Protein AF-A0ABC8T4L0-F1 (afdb_monomer_lite)

Organism: NCBI:txid185542

pLDDT: mean 74.53, std 11.39, range [51.91, 91.88]

Sequence (96 aa):
MENCNEKKSRIKWSMKLSKLLQWILMRMDTEPLRDTNRLEYLIPKKTSLRHRLPMGDQGFIDFVAHLLEINPKKRPSASEALKHPWLSYPYEPISS

InterPro domains:
  IPR011009 Protein kinase-like domain superfamily [SSF56112] (32-89)
  IPR050494 Serine/threonine and dual-specificity kinase [PTHR24058] (35-87)

Secondary structure (DSSP, 8-state):
---HHHHHHHHHHHHHHHHHHHHHHHH------------------S--HHHH-TT--HHHHHHHHHHT-SSTTTSPPHHHHTT-GGGGS-PPP---

Structure (mmCIF, N/CA/C/O backbone):
data_AF-A0ABC8T4L0-F1
#
_entry.id   AF-A0ABC8T4L0-F1
#
loop_
_atom_site.group_PDB
_atom_site.id
_atom_site.type_symbol
_atom_site.label_atom_id
_atom_site.label_alt_id
_atom_site.label_comp_id
_atom_site.label_asym_id
_atom_site.label_entity_id
_atom_site.label_seq_id
_atom_site.pdbx_PDB_ins_code
_atom_site.Cartn_x
_atom_site.Cartn_y
_atom_site.Cartn_z
_atom_site.occupancy
_atom_site.B_iso_or_equiv
_atom_site.auth_seq_id
_atom_site.auth_comp_id
_atom_site.auth_asym_id
_atom_site.auth_atom_id
_atom_site.pdbx_PDB_model_num
ATOM 1 N N . MET A 1 1 ? 52.670 -24.446 42.681 1.00 51.91 1 MET A N 1
ATOM 2 C CA . MET A 1 1 ? 53.482 -24.041 41.512 1.00 51.91 1 MET A CA 1
ATOM 3 C C . MET A 1 1 ? 52.678 -24.377 40.261 1.00 51.91 1 MET A C 1
ATOM 5 O O . MET A 1 1 ? 52.588 -25.546 39.919 1.00 51.91 1 MET A O 1
ATOM 9 N N . GLU A 1 2 ? 51.990 -23.408 39.650 1.00 54.16 2 GLU A N 1
ATOM 10 C CA . GLU A 1 2 ? 51.150 -23.678 38.468 1.00 54.16 2 GLU A CA 1
ATOM 11 C C . GLU A 1 2 ? 51.994 -24.093 37.251 1.00 54.16 2 GLU A C 1
ATOM 13 O O . GLU A 1 2 ? 52.992 -23.446 36.918 1.00 54.16 2 GLU A O 1
ATOM 18 N N . ASN A 1 3 ? 51.568 -25.170 36.587 1.00 60.16 3 ASN A N 1
ATOM 19 C CA . ASN A 1 3 ? 52.276 -25.858 35.512 1.00 60.16 3 ASN A CA 1
ATOM 20 C C . ASN A 1 3 ? 52.399 -24.981 34.244 1.00 60.16 3 ASN A C 1
ATOM 22 O O . ASN A 1 3 ? 51.416 -24.453 33.722 1.00 60.16 3 ASN A O 1
ATOM 26 N N . CYS A 1 4 ? 53.617 -24.844 33.708 1.00 56.00 4 CYS A N 1
ATOM 27 C CA . CYS A 1 4 ? 53.930 -24.057 32.505 1.00 56.00 4 CYS A CA 1
ATOM 28 C C . CYS A 1 4 ? 53.107 -24.486 31.268 1.00 56.00 4 CYS A C 1
ATOM 30 O O . CYS A 1 4 ? 52.750 -23.653 30.429 1.00 56.00 4 CYS A O 1
ATOM 32 N N . ASN A 1 5 ? 52.729 -25.766 31.181 1.00 57.81 5 ASN A N 1
ATOM 33 C CA . ASN A 1 5 ? 51.892 -26.291 30.096 1.00 57.81 5 ASN A CA 1
ATOM 34 C C . ASN A 1 5 ? 50.448 -25.773 30.148 1.00 57.81 5 ASN A C 1
ATOM 36 O O . ASN A 1 5 ? 49.808 -25.573 29.111 1.00 57.81 5 ASN A O 1
ATOM 40 N N . GLU A 1 6 ? 49.951 -25.483 31.346 1.00 62.72 6 GLU A N 1
ATOM 41 C CA . GLU A 1 6 ? 48.610 -24.951 31.562 1.00 62.72 6 GLU A CA 1
ATOM 42 C C . GLU A 1 6 ? 48.548 -23.462 31.211 1.00 62.72 6 GLU A C 1
ATOM 44 O O . GLU A 1 6 ? 47.615 -23.014 30.543 1.00 62.72 6 GLU A O 1
ATOM 49 N N . LYS A 1 7 ? 49.617 -22.714 31.515 1.00 63.81 7 LYS A N 1
ATOM 50 C CA . LYS A 1 7 ? 49.779 -21.316 31.081 1.00 63.81 7 LYS A CA 1
ATOM 51 C C . LYS A 1 7 ? 49.837 -21.203 29.556 1.00 63.81 7 LYS A C 1
ATOM 53 O O . LYS A 1 7 ? 49.123 -20.384 28.979 1.00 63.81 7 LYS A O 1
ATOM 58 N N . LYS A 1 8 ? 50.604 -22.072 28.882 1.00 60.09 8 LYS A N 1
ATOM 59 C CA . LYS A 1 8 ? 50.645 -22.133 27.407 1.00 60.09 8 LYS A CA 1
ATOM 60 C C . LYS A 1 8 ? 49.282 -22.478 26.807 1.00 60.09 8 LYS A C 1
ATOM 62 O O . LYS A 1 8 ? 48.889 -21.879 25.807 1.00 60.09 8 LYS A O 1
ATOM 67 N N . SER A 1 9 ? 48.544 -23.392 27.434 1.00 60.72 9 SER A N 1
ATOM 68 C CA . SER A 1 9 ? 47.188 -23.737 27.005 1.00 60.72 9 SER A CA 1
ATOM 69 C C . SER A 1 9 ? 46.244 -22.551 27.166 1.00 60.72 9 SER A C 1
ATOM 71 O O . SER A 1 9 ? 45.596 -22.183 26.194 1.00 60.72 9 SER A O 1
ATOM 73 N N . ARG A 1 10 ? 46.215 -21.877 28.322 1.00 62.25 10 ARG A N 1
ATOM 74 C CA . ARG A 1 10 ? 45.372 -20.686 28.545 1.00 62.25 10 ARG A CA 1
ATOM 75 C C . ARG A 1 10 ? 45.674 -19.561 27.556 1.00 62.25 10 ARG A C 1
ATOM 77 O O . ARG A 1 10 ? 44.742 -18.950 27.048 1.00 62.25 10 ARG A O 1
ATOM 84 N N . ILE A 1 11 ? 46.944 -19.341 27.211 1.00 65.19 11 ILE A N 1
ATOM 85 C CA . ILE A 1 11 ? 47.342 -18.358 26.190 1.00 65.19 11 ILE A CA 1
ATOM 86 C C . ILE A 1 11 ? 46.831 -18.773 24.800 1.00 65.19 11 ILE A C 1
ATOM 88 O O . ILE A 1 11 ? 46.291 -17.951 24.061 1.00 65.19 11 ILE A O 1
ATOM 92 N N . LYS A 1 12 ? 46.928 -20.062 24.454 1.00 67.94 12 LYS A N 1
ATOM 93 C CA . LYS A 1 12 ? 46.401 -20.608 23.193 1.00 67.94 12 LYS A CA 1
ATOM 94 C C . LYS A 1 12 ? 44.874 -20.503 23.116 1.00 67.94 12 LYS A C 1
ATOM 96 O O . LYS A 1 12 ? 44.347 -20.113 22.077 1.00 67.94 12 LYS A O 1
ATOM 101 N N . TRP A 1 13 ? 44.175 -20.811 24.209 1.00 65.00 13 TRP A N 1
ATOM 102 C CA . TRP A 1 13 ? 42.721 -20.680 24.337 1.00 65.00 13 TRP A CA 1
ATOM 103 C C . TRP A 1 13 ? 42.282 -19.216 24.286 1.00 65.00 13 TRP A C 1
ATOM 105 O O . TRP A 1 13 ? 41.323 -18.913 23.588 1.00 65.00 13 TRP A O 1
ATOM 115 N N . SER A 1 14 ? 43.029 -18.307 24.916 1.00 68.25 14 SER A N 1
ATOM 116 C CA . SER A 1 14 ? 42.806 -16.858 24.852 1.00 68.25 14 SER A CA 1
ATOM 117 C C . SER A 1 14 ? 42.921 -16.326 23.417 1.00 68.25 14 SER A C 1
ATOM 119 O O . SER A 1 14 ? 42.007 -15.667 22.925 1.00 68.25 14 SER A O 1
ATOM 121 N N . MET A 1 15 ? 43.971 -16.714 22.680 1.00 68.75 15 MET A N 1
ATOM 122 C CA . MET A 1 15 ? 44.110 -16.347 21.263 1.00 68.75 15 MET A CA 1
ATOM 123 C C . MET A 1 15 ? 43.003 -16.945 20.381 1.00 68.75 15 MET A C 1
ATOM 125 O O . MET A 1 15 ? 42.566 -16.309 19.422 1.00 68.75 15 MET A O 1
ATOM 129 N N . LYS A 1 16 ? 42.534 -18.161 20.687 1.00 76.00 16 LYS A N 1
ATOM 130 C CA . LYS A 1 16 ? 41.455 -18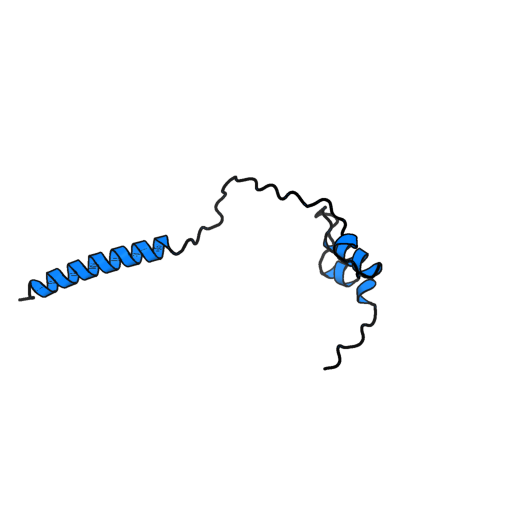.823 19.935 1.00 76.00 16 LYS A CA 1
ATOM 131 C C . LYS A 1 16 ? 40.087 -18.189 20.219 1.00 76.00 16 LYS A C 1
ATOM 133 O O . LYS A 1 16 ? 39.322 -17.986 19.282 1.00 76.00 16 LYS A O 1
ATOM 138 N N . LEU A 1 17 ? 39.821 -17.817 21.473 1.00 76.19 17 LEU A N 1
ATOM 139 C CA . LEU A 1 17 ? 38.631 -17.073 21.900 1.00 76.19 17 LEU A CA 1
ATOM 140 C C . LEU A 1 17 ? 38.601 -15.667 21.295 1.00 76.19 17 LEU A C 1
ATOM 142 O O . LEU A 1 17 ? 37.559 -15.255 20.803 1.00 76.19 17 LEU A O 1
ATOM 146 N N . SER A 1 18 ? 39.738 -14.967 21.243 1.00 73.81 18 SER A N 1
ATOM 147 C CA . SER A 1 18 ? 39.847 -13.645 20.612 1.00 73.81 18 SER A CA 1
ATOM 148 C C . SER A 1 18 ? 39.549 -13.692 19.108 1.00 73.81 18 SER A C 1
ATOM 150 O O . SER A 1 18 ? 38.768 -12.881 18.618 1.00 73.81 18 SER A O 1
ATOM 152 N N . LYS A 1 19 ? 40.073 -14.691 18.383 1.00 70.88 19 LYS A N 1
ATOM 153 C CA . LYS A 1 19 ? 39.760 -14.891 16.956 1.00 70.88 19 LYS A CA 1
ATOM 154 C C . LYS A 1 19 ? 38.304 -15.293 16.718 1.00 70.88 19 LYS A C 1
ATOM 156 O O . LYS A 1 19 ? 37.726 -14.887 15.717 1.00 70.88 19 LYS A O 1
ATOM 161 N N . LEU A 1 20 ? 37.708 -16.067 17.626 1.00 75.81 20 LEU A N 1
ATOM 162 C CA . LEU A 1 20 ? 36.293 -16.437 17.555 1.00 75.81 20 LEU A CA 1
ATOM 163 C C . LEU A 1 20 ? 35.384 -15.232 17.829 1.00 75.81 20 LEU A C 1
ATOM 165 O O . LEU A 1 20 ? 34.419 -15.036 17.106 1.00 75.81 20 LEU A O 1
ATOM 169 N N . LEU A 1 21 ? 35.725 -14.393 18.810 1.00 76.56 21 LEU A N 1
ATOM 170 C CA . LEU A 1 21 ? 35.045 -13.122 19.080 1.00 76.56 21 LEU A CA 1
ATOM 171 C C . LEU A 1 21 ? 35.165 -12.161 17.895 1.00 76.56 21 LEU A C 1
ATOM 173 O O . LEU A 1 21 ? 34.165 -11.588 17.478 1.00 76.56 21 LEU A O 1
ATOM 177 N N . GLN A 1 22 ? 36.355 -12.046 17.301 1.00 74.44 22 GLN A N 1
ATOM 178 C CA . GLN A 1 22 ? 36.569 -11.250 16.093 1.00 74.44 22 GLN A CA 1
ATOM 179 C C . GLN A 1 22 ? 35.765 -11.789 14.900 1.00 74.44 22 GLN A C 1
ATOM 181 O O . GLN A 1 22 ? 35.220 -11.010 14.129 1.00 74.44 22 GLN A O 1
ATOM 186 N N . TRP A 1 23 ? 35.623 -13.109 14.771 1.00 74.25 23 TRP A N 1
ATOM 187 C CA . TRP A 1 23 ? 34.808 -13.729 13.726 1.00 74.25 23 TRP A CA 1
ATOM 188 C C . TRP A 1 23 ? 33.302 -13.582 13.971 1.00 74.25 23 TRP A C 1
ATOM 190 O O . TRP A 1 23 ? 32.562 -13.348 13.025 1.00 74.25 23 TRP A O 1
ATOM 200 N N . ILE A 1 24 ? 32.837 -13.677 15.220 1.00 72.19 24 ILE A N 1
ATOM 201 C CA . ILE A 1 24 ? 31.432 -13.422 15.577 1.00 72.19 24 ILE A CA 1
ATOM 202 C C . ILE A 1 24 ? 31.084 -11.954 15.294 1.00 72.19 24 ILE A C 1
ATOM 204 O O . ILE A 1 24 ? 30.046 -11.692 14.695 1.00 72.19 24 ILE A O 1
ATOM 208 N N . LEU A 1 25 ? 31.984 -11.018 15.621 1.00 70.38 25 LEU A N 1
ATOM 209 C CA . LEU A 1 25 ? 31.840 -9.596 15.288 1.00 70.38 25 LEU A CA 1
ATOM 210 C C . LEU A 1 25 ? 31.896 -9.324 13.775 1.00 70.38 25 LEU A C 1
ATOM 212 O O . LEU A 1 25 ? 31.159 -8.475 13.300 1.00 70.38 25 LEU A O 1
ATOM 216 N N . MET A 1 26 ? 32.717 -10.048 13.003 1.00 69.06 26 MET A N 1
ATOM 217 C CA . MET A 1 26 ? 32.757 -9.919 11.534 1.00 69.06 26 MET A CA 1
ATOM 218 C C . MET A 1 26 ? 31.606 -10.642 10.814 1.00 69.06 26 MET A C 1
ATOM 220 O O . MET A 1 26 ? 31.350 -10.349 9.651 1.00 69.06 26 MET A O 1
ATOM 224 N N . ARG A 1 27 ? 30.942 -11.618 11.452 1.00 63.66 27 ARG A N 1
ATOM 225 C CA . ARG A 1 27 ? 29.851 -12.409 10.848 1.00 63.66 27 ARG A CA 1
ATOM 226 C C . ARG A 1 27 ? 28.459 -11.878 11.206 1.00 63.66 27 ARG A C 1
ATOM 228 O O . ARG A 1 27 ? 27.501 -12.205 10.508 1.00 63.66 27 ARG A O 1
ATOM 235 N N . MET A 1 28 ? 28.337 -11.067 12.257 1.00 52.22 28 MET A N 1
ATOM 236 C CA . MET A 1 28 ? 27.140 -10.270 12.525 1.00 52.22 28 MET A CA 1
ATOM 237 C C . MET A 1 28 ? 27.286 -8.907 11.857 1.00 52.22 28 MET A C 1
ATOM 239 O O . MET A 1 28 ? 27.666 -7.923 12.482 1.00 52.22 28 MET A O 1
ATOM 243 N N . ASP A 1 29 ? 26.942 -8.871 10.576 1.00 53.81 29 ASP A N 1
ATOM 244 C CA . ASP A 1 29 ? 26.654 -7.642 9.843 1.00 53.81 29 ASP A CA 1
ATOM 245 C C . ASP A 1 29 ? 25.302 -7.085 10.338 1.00 53.81 29 ASP A C 1
ATOM 247 O O . ASP A 1 29 ? 24.276 -7.139 9.666 1.00 53.81 29 ASP A O 1
ATOM 251 N N . THR A 1 30 ? 25.256 -6.647 11.600 1.00 58.56 30 THR A N 1
ATOM 252 C CA . THR A 1 30 ? 24.223 -5.723 12.078 1.00 58.56 30 THR A CA 1
ATOM 253 C C . THR A 1 30 ? 24.705 -4.316 11.773 1.00 58.56 30 THR A C 1
ATOM 255 O O . THR A 1 30 ? 25.084 -3.572 12.676 1.00 58.56 30 THR A O 1
ATOM 258 N N . GLU A 1 31 ? 24.716 -3.963 10.493 1.00 55.19 31 GLU A N 1
ATOM 259 C CA . GLU A 1 31 ? 24.783 -2.566 10.087 1.00 55.19 31 GLU A CA 1
ATOM 260 C C . GLU A 1 31 ? 23.478 -1.908 10.565 1.00 55.19 31 GLU A C 1
ATOM 262 O O . GLU A 1 31 ? 22.395 -2.284 10.098 1.00 55.19 31 GLU A O 1
ATOM 267 N N . PRO A 1 32 ? 23.493 -0.928 11.492 1.00 58.78 32 PRO A N 1
ATOM 268 C CA . PRO A 1 32 ? 22.420 0.052 11.466 1.00 58.78 32 PRO A CA 1
ATOM 269 C C . PRO A 1 32 ? 22.463 0.667 10.068 1.00 58.78 32 PRO A C 1
ATOM 271 O O . PRO A 1 32 ? 23.555 0.923 9.572 1.00 58.78 32 PRO A O 1
ATOM 274 N N . LEU A 1 33 ? 21.303 0.880 9.449 1.00 57.06 33 LEU A N 1
ATOM 275 C CA . LEU A 1 33 ? 21.102 1.464 8.118 1.00 57.06 33 LEU A CA 1
ATOM 276 C C . LEU A 1 33 ? 21.698 2.892 8.017 1.00 57.06 33 LEU A C 1
ATOM 278 O O . LEU A 1 33 ? 20.979 3.866 7.839 1.00 57.06 33 LEU A O 1
ATOM 282 N N . ARG A 1 34 ? 23.005 3.052 8.226 1.00 55.28 34 ARG A N 1
ATOM 283 C CA . ARG A 1 34 ? 23.741 4.308 8.213 1.00 55.28 34 ARG A CA 1
ATOM 284 C C . ARG A 1 34 ? 24.071 4.594 6.767 1.00 55.28 34 ARG A C 1
ATOM 286 O O . ARG A 1 34 ? 25.104 4.176 6.260 1.00 55.28 34 ARG A O 1
ATOM 293 N N . ASP A 1 35 ? 23.123 5.263 6.125 1.00 58.06 35 A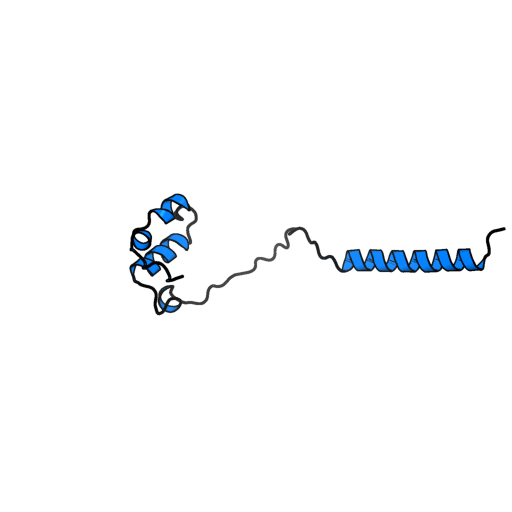SP A N 1
ATOM 294 C CA . ASP A 1 35 ? 23.342 6.264 5.086 1.00 58.06 35 ASP A CA 1
ATOM 295 C C . ASP A 1 35 ? 24.512 5.963 4.142 1.00 58.06 35 ASP A C 1
ATOM 297 O O . ASP A 1 35 ? 25.422 6.774 3.948 1.00 58.06 35 ASP A O 1
ATOM 301 N N . THR A 1 36 ? 24.470 4.814 3.466 1.00 54.38 36 THR A N 1
ATOM 302 C CA . THR A 1 36 ? 25.066 4.801 2.137 1.00 54.38 36 THR A CA 1
ATOM 303 C C . THR A 1 36 ? 24.180 5.723 1.309 1.00 54.38 36 THR A C 1
ATOM 305 O O . THR A 1 36 ? 23.036 5.400 1.009 1.00 54.38 36 THR A O 1
ATOM 308 N N . ASN A 1 37 ? 24.694 6.906 0.961 1.00 61.34 37 ASN A N 1
ATOM 309 C CA . ASN A 1 37 ? 24.106 7.845 -0.003 1.00 61.34 37 ASN A CA 1
ATOM 310 C C . ASN A 1 37 ? 24.100 7.242 -1.430 1.00 61.34 37 ASN A C 1
ATOM 312 O O . ASN A 1 37 ? 24.481 7.872 -2.415 1.00 61.34 37 ASN A O 1
ATOM 316 N N . ARG A 1 38 ? 23.756 5.956 -1.534 1.00 61.97 38 ARG A N 1
ATOM 317 C CA . ARG A 1 38 ? 23.482 5.220 -2.752 1.00 61.97 38 ARG A CA 1
ATOM 318 C C . ARG A 1 38 ? 22.012 5.435 -3.055 1.00 61.97 38 ARG A C 1
ATOM 320 O O . ARG A 1 38 ? 21.134 4.827 -2.452 1.00 61.97 38 ARG A O 1
ATOM 327 N N . LEU A 1 39 ? 21.755 6.317 -4.009 1.00 70.25 39 LEU A N 1
ATOM 328 C CA . LEU A 1 39 ? 20.442 6.437 -4.619 1.00 70.25 39 LEU A CA 1
ATOM 329 C C . LEU A 1 39 ? 20.210 5.201 -5.496 1.00 70.25 39 LEU A C 1
ATOM 331 O O . LEU A 1 39 ? 20.661 5.141 -6.640 1.00 70.25 39 LEU A O 1
ATOM 335 N N . GLU A 1 40 ? 19.541 4.188 -4.947 1.00 70.62 40 GLU A N 1
ATOM 336 C CA . GLU A 1 40 ? 19.032 3.071 -5.739 1.00 70.62 40 GLU A CA 1
ATOM 337 C C . GLU A 1 40 ? 17.794 3.526 -6.519 1.00 70.62 40 GLU A C 1
ATOM 339 O O . GLU A 1 40 ? 16.728 3.792 -5.960 1.00 70.62 40 GLU A O 1
ATOM 344 N N . TYR A 1 41 ? 17.933 3.629 -7.842 1.00 72.44 41 TYR A N 1
ATOM 345 C CA . TYR A 1 41 ? 16.810 3.927 -8.722 1.00 72.44 41 TYR A CA 1
ATOM 346 C C . TYR A 1 41 ? 15.961 2.671 -8.917 1.00 72.44 41 TYR A C 1
ATOM 348 O O . TYR A 1 41 ? 16.286 1.792 -9.717 1.00 72.44 41 TYR A O 1
ATOM 356 N N . LEU A 1 42 ? 14.826 2.608 -8.225 1.00 73.00 42 LEU A N 1
ATOM 357 C CA . LEU A 1 42 ? 13.773 1.650 -8.542 1.00 73.00 42 LEU A CA 1
ATOM 358 C C . LEU A 1 42 ? 13.046 2.132 -9.800 1.00 73.00 42 LEU A C 1
ATOM 360 O O . LEU A 1 42 ? 12.158 2.978 -9.731 1.00 73.00 42 LEU A O 1
ATOM 364 N N . ILE A 1 43 ? 13.438 1.612 -10.966 1.00 76.19 43 ILE A N 1
ATOM 365 C CA . ILE A 1 43 ? 12.733 1.873 -12.225 1.00 76.19 43 ILE A CA 1
ATOM 366 C C . ILE A 1 43 ? 11.598 0.849 -12.352 1.00 76.19 43 ILE A C 1
ATOM 368 O O . ILE A 1 43 ? 11.860 -0.333 -12.608 1.00 76.19 43 ILE A O 1
ATOM 372 N N . PRO A 1 44 ? 10.325 1.252 -12.192 1.00 70.56 44 PRO A N 1
ATOM 373 C CA . PRO A 1 44 ? 9.218 0.332 -12.376 1.00 70.56 44 PRO A CA 1
ATOM 374 C C . PRO A 1 44 ? 9.145 -0.115 -13.841 1.00 70.56 44 PRO A C 1
ATOM 376 O O . PRO A 1 44 ? 9.227 0.689 -14.772 1.00 70.56 44 PRO A O 1
ATOM 379 N N . LYS A 1 45 ? 8.949 -1.419 -14.065 1.00 76.19 45 LYS A N 1
ATOM 380 C CA . LYS A 1 45 ? 8.667 -1.948 -15.408 1.00 76.19 45 LYS A CA 1
ATOM 381 C C . LYS A 1 45 ? 7.382 -1.309 -15.942 1.00 76.19 45 LYS A C 1
ATOM 383 O O . LYS A 1 45 ? 6.379 -1.288 -15.226 1.00 76.19 45 LYS A O 1
ATOM 388 N N . LYS A 1 46 ? 7.390 -0.860 -17.205 1.00 76.81 46 LYS A N 1
ATOM 389 C CA . LYS A 1 46 ? 6.216 -0.293 -17.897 1.00 76.81 46 LYS A CA 1
ATOM 390 C C . LYS A 1 46 ? 5.104 -1.344 -18.001 1.00 76.81 46 LYS A C 1
ATOM 392 O O . LYS A 1 46 ? 5.069 -2.132 -18.937 1.00 76.81 46 LYS A O 1
ATOM 397 N N . THR A 1 47 ? 4.237 -1.393 -16.997 1.00 81.31 47 THR A N 1
ATOM 398 C CA . THR A 1 47 ? 3.163 -2.382 -16.841 1.00 81.31 47 THR A CA 1
ATOM 399 C C . THR A 1 47 ? 1.971 -1.706 -16.173 1.00 81.31 47 THR A C 1
ATOM 401 O O . THR A 1 47 ? 2.162 -0.802 -15.362 1.00 81.31 47 THR A O 1
ATOM 404 N N . SER A 1 48 ? 0.750 -2.123 -16.505 1.00 81.44 48 SER A N 1
ATOM 405 C CA . SER A 1 48 ? -0.467 -1.634 -15.850 1.00 81.44 48 SER A CA 1
ATOM 406 C C . SER A 1 48 ? -0.909 -2.588 -14.741 1.00 81.44 48 SER A C 1
ATOM 408 O O . SER A 1 48 ? -0.620 -3.786 -14.785 1.00 81.44 48 SER A O 1
ATOM 410 N N . LEU A 1 49 ? -1.646 -2.070 -13.755 1.00 82.44 49 LEU A N 1
ATOM 411 C CA . LEU A 1 49 ? -2.202 -2.881 -12.668 1.00 82.44 49 LEU A CA 1
ATOM 412 C C . LEU A 1 49 ? -3.107 -4.006 -13.207 1.00 82.44 49 LEU A C 1
ATOM 414 O O . LEU A 1 49 ? -2.985 -5.147 -12.777 1.00 82.44 49 LEU A O 1
ATOM 418 N N . ARG A 1 50 ? -3.912 -3.711 -14.238 1.00 81.44 50 ARG A N 1
ATOM 419 C CA . ARG A 1 50 ? -4.754 -4.685 -14.962 1.00 81.44 50 ARG A CA 1
ATOM 420 C C . ARG A 1 50 ? -3.947 -5.843 -15.553 1.00 81.44 50 ARG A C 1
ATOM 422 O O . ARG A 1 50 ? -4.358 -6.988 -15.472 1.00 81.44 50 ARG A O 1
ATOM 429 N N . HIS A 1 51 ? -2.779 -5.551 -16.125 1.00 83.00 51 HIS A N 1
ATOM 430 C CA . HIS A 1 51 ? -1.917 -6.576 -16.714 1.00 83.00 51 HIS A CA 1
ATOM 431 C C . HIS A 1 51 ? -1.242 -7.462 -15.653 1.00 83.00 51 HIS A C 1
ATOM 433 O O . HIS A 1 51 ? -0.889 -8.602 -15.932 1.00 83.00 51 HIS A O 1
ATOM 439 N N . ARG A 1 52 ? -1.067 -6.948 -14.427 1.00 84.81 52 ARG A N 1
ATOM 440 C CA . ARG A 1 52 ? -0.558 -7.716 -13.277 1.00 84.81 52 ARG A CA 1
ATOM 441 C C . ARG A 1 52 ? -1.651 -8.490 -12.541 1.00 84.81 52 ARG A C 1
ATOM 443 O O . ARG A 1 52 ? -1.334 -9.442 -11.839 1.00 84.81 52 ARG A O 1
ATOM 450 N N . LEU A 1 53 ? -2.908 -8.089 -12.716 1.00 83.12 53 LEU A N 1
ATOM 451 C CA . LEU A 1 53 ? -4.092 -8.705 -12.125 1.00 83.12 53 LEU A CA 1
ATOM 452 C C . LEU A 1 53 ? -5.033 -9.200 -13.239 1.00 83.12 53 LEU A C 1
ATOM 454 O O . LEU A 1 53 ? -6.116 -8.641 -13.408 1.00 83.12 53 LEU A O 1
ATOM 458 N N . PRO A 1 54 ? -4.647 -10.243 -14.004 1.00 74.69 54 PRO A N 1
ATOM 459 C CA . PRO A 1 54 ? -5.414 -10.725 -15.159 1.00 74.69 54 PRO A CA 1
ATOM 460 C C . PRO A 1 54 ? -6.821 -11.252 -14.817 1.00 74.69 54 PRO A C 1
ATOM 462 O O . PRO A 1 54 ? -7.614 -11.470 -15.724 1.00 74.69 54 PRO A O 1
ATOM 465 N N . MET A 1 55 ? -7.141 -11.425 -13.531 1.00 73.25 55 MET A N 1
ATOM 466 C CA . MET A 1 55 ? -8.449 -11.866 -13.022 1.00 73.25 55 MET A CA 1
ATOM 467 C C . MET A 1 55 ? -9.032 -10.900 -11.975 1.00 73.25 55 MET A C 1
ATOM 469 O O . MET A 1 55 ? -9.915 -11.271 -11.209 1.00 73.25 55 MET A O 1
ATOM 473 N N . GLY A 1 56 ? -8.502 -9.677 -11.871 1.00 72.31 56 GLY A N 1
ATOM 474 C CA . GLY A 1 56 ? -9.020 -8.700 -10.920 1.00 72.31 56 GLY A CA 1
ATOM 475 C C . GLY A 1 56 ? -10.360 -8.157 -11.397 1.00 72.31 56 GLY A C 1
ATOM 476 O O . GLY A 1 56 ? -10.421 -7.537 -12.457 1.00 72.31 56 GLY A O 1
ATOM 477 N N . ASP A 1 57 ? -11.417 -8.354 -10.613 1.00 82.25 57 ASP A N 1
ATOM 478 C CA . ASP A 1 57 ? -12.689 -7.675 -10.844 1.00 82.25 57 ASP A CA 1
ATOM 479 C C . ASP A 1 57 ? -12.478 -6.159 -10.951 1.00 82.25 57 ASP A C 1
ATOM 481 O O . ASP A 1 57 ? -11.578 -5.592 -10.320 1.00 82.25 57 ASP A O 1
ATOM 485 N N . GLN A 1 58 ? -13.317 -5.469 -11.727 1.00 82.12 58 GLN A N 1
ATOM 486 C CA . GLN A 1 58 ? -13.146 -4.028 -11.957 1.00 82.12 58 GLN A CA 1
ATOM 487 C C . GLN A 1 58 ? -13.145 -3.229 -10.639 1.00 82.12 58 GLN A C 1
ATOM 489 O O . GLN A 1 58 ? -12.380 -2.271 -10.516 1.00 82.12 58 GLN A O 1
ATOM 494 N N . GLY A 1 59 ? -13.937 -3.657 -9.647 1.00 83.38 59 GLY A N 1
ATOM 495 C CA . GLY A 1 59 ? -13.952 -3.081 -8.297 1.00 83.38 59 GLY A CA 1
ATOM 496 C C . GLY A 1 59 ? -12.729 -3.441 -7.444 1.00 83.38 59 GLY A C 1
ATOM 497 O O . GLY A 1 59 ? -12.285 -2.623 -6.640 1.00 83.38 59 GLY A O 1
ATOM 498 N N . PHE A 1 60 ? -12.129 -4.618 -7.650 1.00 85.12 60 PHE A N 1
ATOM 499 C CA . PHE A 1 60 ? -10.891 -5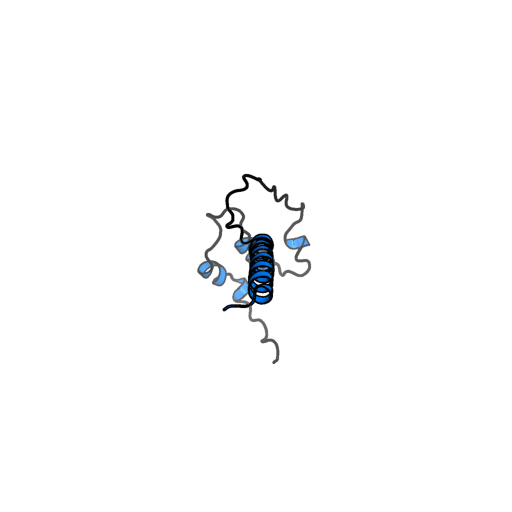.009 -6.968 1.00 85.12 60 PHE A CA 1
ATOM 500 C C . PHE A 1 60 ? -9.696 -4.201 -7.471 1.00 85.12 60 PHE A C 1
ATOM 502 O O . PHE A 1 60 ? -8.882 -3.720 -6.686 1.00 85.12 60 PHE A O 1
ATOM 509 N N . ILE A 1 61 ? -9.600 -4.013 -8.790 1.00 88.00 61 ILE A N 1
ATOM 510 C CA . ILE A 1 61 ? -8.540 -3.198 -9.393 1.00 88.00 61 ILE A CA 1
ATOM 511 C C . ILE A 1 61 ? -8.633 -1.755 -8.891 1.00 88.00 61 ILE A C 1
ATOM 513 O O . ILE A 1 61 ? -7.599 -1.153 -8.613 1.00 88.00 61 ILE A O 1
ATOM 517 N N . ASP A 1 62 ? -9.848 -1.221 -8.749 1.00 88.25 62 ASP A N 1
ATOM 518 C CA . ASP A 1 62 ? -10.072 0.121 -8.208 1.00 88.25 62 ASP A CA 1
ATOM 519 C C . ASP A 1 62 ? -9.637 0.224 -6.738 1.00 88.25 62 ASP A C 1
ATOM 521 O O . ASP A 1 62 ? -8.899 1.138 -6.373 1.00 88.25 62 ASP A O 1
ATOM 525 N N . PHE A 1 63 ? -9.965 -0.777 -5.916 1.00 89.50 63 PHE A N 1
ATOM 526 C CA . PHE A 1 63 ? -9.507 -0.845 -4.526 1.00 89.50 63 PHE A CA 1
ATOM 527 C C . PHE A 1 63 ? -7.976 -0.869 -4.408 1.00 89.50 63 PHE A C 1
ATOM 529 O O . PHE A 1 63 ? -7.379 -0.105 -3.648 1.00 89.50 63 PHE A O 1
ATOM 536 N N . VAL A 1 64 ? -7.316 -1.729 -5.189 1.00 89.25 64 VAL A N 1
ATOM 537 C CA . VAL A 1 64 ? -5.852 -1.846 -5.175 1.00 89.25 64 VAL A CA 1
ATOM 538 C C . VAL A 1 64 ? -5.195 -0.581 -5.731 1.00 89.25 64 VAL A C 1
ATOM 540 O O . VAL A 1 64 ? -4.148 -0.172 -5.231 1.00 89.25 64 VAL A O 1
ATOM 543 N N . ALA A 1 65 ? -5.806 0.081 -6.717 1.00 88.31 65 ALA A N 1
ATOM 544 C CA . ALA A 1 65 ? -5.334 1.369 -7.216 1.00 88.31 65 ALA A CA 1
ATOM 545 C C . ALA A 1 65 ? -5.401 2.458 -6.133 1.00 88.31 65 ALA A C 1
ATOM 547 O O . ALA A 1 65 ? -4.425 3.186 -5.961 1.00 88.31 65 ALA A O 1
ATOM 548 N N . HIS A 1 66 ? -6.487 2.511 -5.353 1.00 88.19 66 HIS A N 1
ATOM 549 C CA . HIS A 1 66 ? -6.615 3.429 -4.218 1.00 88.19 66 HIS A CA 1
ATOM 550 C C . HIS A 1 66 ? -5.550 3.176 -3.135 1.00 88.19 66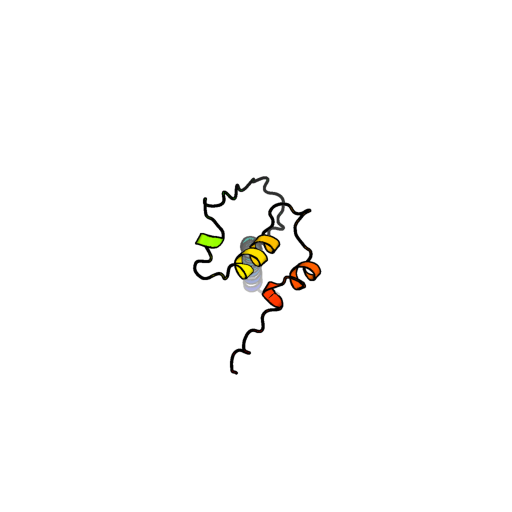 HIS A C 1
ATOM 552 O O . HIS A 1 66 ? -5.032 4.124 -2.546 1.00 88.19 66 HIS A O 1
ATOM 558 N N . LEU A 1 67 ? -5.171 1.916 -2.889 1.00 88.81 67 LEU A N 1
ATOM 559 C CA . LEU A 1 67 ? -4.105 1.566 -1.938 1.00 88.81 67 LEU A CA 1
ATOM 560 C C . LEU A 1 67 ? -2.701 1.919 -2.449 1.00 88.81 67 LEU A C 1
ATOM 562 O O . LEU A 1 67 ? -1.839 2.349 -1.681 1.00 88.81 67 LEU A O 1
ATOM 566 N N . LEU A 1 68 ? -2.467 1.731 -3.747 1.00 88.88 68 LEU A N 1
ATOM 567 C CA . LEU A 1 68 ? -1.176 1.947 -4.401 1.00 88.88 68 LEU A CA 1
ATOM 568 C C . LEU A 1 68 ? -1.018 3.367 -4.964 1.00 88.88 68 LEU A C 1
ATOM 570 O O . LEU A 1 68 ? -0.214 3.590 -5.871 1.00 88.88 68 LEU A O 1
ATOM 574 N N . GLU A 1 69 ? -1.742 4.338 -4.405 1.00 88.12 69 GLU A N 1
ATOM 575 C CA . GLU A 1 69 ? -1.620 5.744 -4.777 1.00 88.12 69 GLU A CA 1
ATOM 576 C C . GLU A 1 69 ? -0.177 6.237 -4.553 1.00 88.12 69 GLU A C 1
ATOM 578 O O . GLU A 1 69 ? 0.414 6.088 -3.470 1.00 88.12 69 GLU A O 1
ATOM 583 N N . ILE A 1 70 ? 0.403 6.810 -5.612 1.00 83.50 70 ILE A N 1
ATOM 584 C CA . ILE A 1 70 ? 1.799 7.267 -5.644 1.00 83.50 70 ILE A CA 1
ATOM 585 C C . ILE A 1 70 ? 1.945 8.533 -4.802 1.00 83.50 70 ILE A C 1
ATOM 587 O O . ILE A 1 70 ? 2.959 8.715 -4.128 1.00 83.50 70 ILE A O 1
ATOM 591 N N . ASN A 1 71 ? 0.934 9.407 -4.824 1.00 84.81 71 ASN A N 1
ATOM 592 C CA . ASN A 1 71 ? 0.956 10.629 -4.040 1.00 84.81 71 ASN A CA 1
ATOM 593 C C . ASN A 1 71 ? 0.606 10.332 -2.569 1.00 84.81 71 ASN A C 1
ATOM 595 O O . ASN A 1 71 ? -0.552 10.039 -2.265 1.00 84.81 71 ASN A O 1
ATOM 599 N N . PRO A 1 72 ? 1.546 10.492 -1.620 1.00 86.50 72 PRO A N 1
ATOM 600 C CA . PRO A 1 72 ? 1.301 10.163 -0.218 1.00 86.50 72 PRO A CA 1
ATOM 601 C C . PRO A 1 72 ? 0.201 11.020 0.423 1.00 86.50 72 PRO A C 1
ATOM 603 O O . PRO A 1 72 ? -0.414 10.579 1.383 1.00 86.50 72 PRO A O 1
ATOM 606 N N . LYS A 1 73 ? -0.085 12.219 -0.108 1.00 86.94 73 LYS A N 1
ATOM 607 C CA . LYS A 1 73 ? -1.169 13.084 0.394 1.00 86.94 73 LYS A CA 1
ATOM 608 C C . LYS A 1 73 ? -2.560 12.623 -0.042 1.00 86.94 73 LYS A C 1
ATOM 610 O O . LYS A 1 73 ? -3.539 13.005 0.584 1.00 86.94 73 LYS A O 1
ATOM 615 N N . LYS A 1 74 ? -2.645 11.873 -1.143 1.00 86.31 74 LYS A N 1
ATOM 616 C CA . LYS A 1 74 ? -3.899 11.311 -1.667 1.00 86.31 74 LYS A CA 1
ATO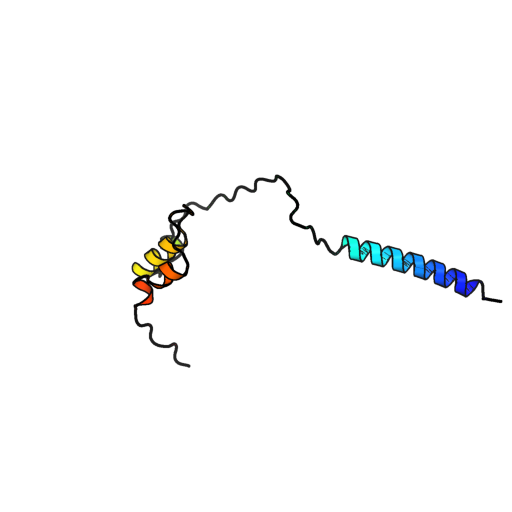M 617 C C . LYS A 1 74 ? -4.116 9.865 -1.225 1.00 86.31 74 LYS A C 1
ATOM 619 O O . LYS A 1 74 ? -5.203 9.336 -1.424 1.00 86.31 74 LYS A O 1
ATOM 624 N N . ARG A 1 75 ? -3.088 9.232 -0.652 1.00 91.88 75 ARG A N 1
ATOM 625 C CA . ARG A 1 75 ? -3.162 7.860 -0.165 1.00 91.88 75 ARG A CA 1
ATOM 626 C C . ARG A 1 75 ? -4.123 7.797 1.029 1.00 91.88 75 ARG A C 1
ATOM 628 O O . ARG A 1 75 ? -3.870 8.487 2.018 1.00 91.88 75 ARG A O 1
ATOM 635 N N . PRO A 1 76 ? -5.189 6.984 0.959 1.00 89.19 76 PRO A N 1
ATOM 636 C CA . PRO A 1 76 ? -6.138 6.859 2.052 1.00 89.19 76 PRO A CA 1
ATOM 637 C C . PRO A 1 76 ? -5.477 6.213 3.269 1.00 89.19 76 PRO A C 1
ATOM 639 O O . PRO A 1 76 ? -4.575 5.376 3.157 1.00 89.19 76 PRO A O 1
ATOM 642 N N . SER A 1 77 ? -5.960 6.583 4.448 1.00 89.19 77 SER A N 1
ATOM 643 C CA . SER A 1 77 ? -5.635 5.870 5.680 1.00 89.19 77 SER A CA 1
ATOM 644 C C . SER A 1 77 ? -6.254 4.466 5.679 1.00 89.19 77 SER A C 1
ATOM 646 O O . SER A 1 77 ? -7.215 4.185 4.959 1.00 89.19 77 SER A O 1
ATOM 648 N N . ALA A 1 78 ? -5.732 3.561 6.513 1.00 89.00 78 ALA A N 1
ATOM 649 C CA . ALA A 1 78 ? -6.244 2.190 6.589 1.00 89.00 78 ALA A CA 1
ATOM 650 C C . ALA A 1 78 ? -7.751 2.136 6.914 1.00 89.00 78 ALA A C 1
ATOM 652 O O . ALA A 1 78 ? -8.476 1.309 6.368 1.00 89.00 78 ALA A O 1
ATOM 653 N N . SER A 1 79 ? -8.242 3.051 7.755 1.00 88.31 79 SER A N 1
ATOM 654 C CA . SER A 1 79 ? -9.660 3.151 8.116 1.00 88.31 79 SER A CA 1
ATOM 655 C C . SER A 1 79 ? -10.544 3.651 6.971 1.00 88.31 79 SER A C 1
ATOM 657 O O . SER A 1 79 ? -11.708 3.265 6.891 1.00 88.31 79 SER A O 1
ATOM 659 N N . GLU A 1 80 ? -10.021 4.492 6.078 1.00 87.31 80 GLU A N 1
ATOM 660 C CA . GLU A 1 80 ? -10.728 4.935 4.872 1.00 87.31 80 GLU A CA 1
ATOM 661 C C . GLU A 1 80 ? -10.752 3.843 3.804 1.00 87.31 80 GLU A C 1
ATOM 663 O O . GLU A 1 80 ? -11.793 3.619 3.191 1.00 87.31 80 GLU A O 1
ATOM 668 N N . ALA A 1 81 ? -9.651 3.106 3.637 1.00 89.62 81 ALA A N 1
ATOM 669 C CA . ALA A 1 81 ? -9.588 1.980 2.710 1.00 89.62 81 ALA A CA 1
ATOM 670 C C . ALA A 1 81 ? -10.602 0.876 3.067 1.00 89.62 81 ALA A C 1
ATOM 672 O O . ALA A 1 81 ? -11.221 0.295 2.179 1.00 89.62 81 ALA A O 1
ATOM 673 N N . LEU A 1 82 ? -10.845 0.632 4.359 1.00 87.12 82 LEU A N 1
ATOM 674 C CA . LEU A 1 82 ? -11.849 -0.337 4.818 1.00 87.12 82 LEU A CA 1
ATOM 675 C C . LEU A 1 82 ? -13.293 0.027 4.432 1.00 87.12 82 LEU A C 1
ATOM 677 O O . LEU A 1 82 ? -14.153 -0.848 4.416 1.00 87.12 82 LEU A O 1
ATOM 681 N N . LYS A 1 83 ? -13.571 1.293 4.099 1.00 88.50 83 LYS A N 1
ATOM 682 C CA . LYS A 1 83 ? -14.899 1.750 3.650 1.00 88.50 83 LYS A CA 1
ATOM 683 C C . LYS A 1 83 ? -15.124 1.548 2.149 1.00 88.50 83 LYS A C 1
ATOM 685 O O . LYS A 1 83 ? -16.153 1.974 1.629 1.00 88.50 83 LYS A O 1
ATOM 690 N N . HIS A 1 84 ? -14.165 0.962 1.434 1.00 87.06 84 HIS A N 1
ATOM 691 C CA . HIS A 1 84 ? -14.245 0.828 -0.013 1.00 87.06 84 HIS A CA 1
ATOM 692 C C . HIS A 1 84 ? -15.383 -0.125 -0.441 1.00 87.06 84 HIS A C 1
ATOM 694 O O . HIS A 1 84 ? -15.493 -1.216 0.127 1.00 87.06 84 HIS A O 1
ATOM 700 N N . PRO A 1 85 ? -16.176 0.210 -1.483 1.00 85.56 85 PRO A N 1
ATOM 701 C CA . PRO A 1 85 ? -17.343 -0.580 -1.902 1.00 85.56 85 PRO A CA 1
ATOM 702 C C . PRO A 1 85 ? -17.034 -2.043 -2.232 1.00 85.56 85 PRO A C 1
ATOM 704 O O . PRO A 1 85 ? -17.876 -2.915 -2.045 1.00 85.56 85 PRO A O 1
ATOM 707 N N . TRP A 1 86 ? -15.814 -2.324 -2.701 1.00 85.44 86 TRP A N 1
ATOM 708 C CA . TRP A 1 86 ? -15.373 -3.689 -3.010 1.00 85.44 86 TRP A CA 1
ATOM 709 C C . TRP A 1 86 ? -15.413 -4.630 -1.793 1.00 85.44 86 TRP A C 1
ATOM 711 O O . TRP A 1 86 ? -15.729 -5.804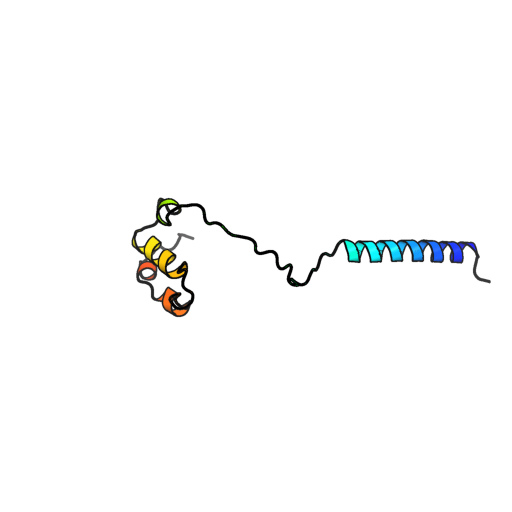 -1.946 1.00 85.44 86 TRP A O 1
ATOM 721 N N . LEU A 1 87 ? -15.160 -4.121 -0.583 1.00 83.25 87 LEU A N 1
ATOM 722 C CA . LEU A 1 87 ? -15.204 -4.923 0.646 1.00 83.25 87 LEU A CA 1
ATOM 723 C C . LEU A 1 87 ? -16.632 -5.197 1.129 1.00 83.25 87 LEU A C 1
ATOM 725 O O . LEU A 1 87 ? -16.844 -6.081 1.951 1.00 83.25 87 LEU A O 1
ATOM 729 N N . SER A 1 88 ? -17.616 -4.442 0.636 1.00 80.75 88 SER A N 1
ATOM 730 C CA . SER A 1 88 ? -19.031 -4.661 0.949 1.00 80.75 88 SER A CA 1
ATOM 731 C C . SER A 1 88 ? -19.642 -5.814 0.150 1.00 80.75 88 SER A C 1
ATOM 733 O O . SER A 1 88 ? -20.799 -6.160 0.382 1.00 80.75 88 SER A O 1
ATOM 735 N N . TYR A 1 89 ? -18.896 -6.400 -0.792 1.00 73.38 89 TYR A N 1
ATOM 736 C CA . TYR A 1 89 ? -19.367 -7.548 -1.549 1.00 73.38 89 TYR A CA 1
ATOM 737 C C . TYR A 1 89 ? -19.359 -8.804 -0.661 1.00 73.38 89 TYR A C 1
ATOM 739 O O . TYR A 1 89 ? -18.322 -9.118 -0.068 1.00 73.38 89 TYR A O 1
ATOM 747 N N . PRO A 1 90 ? -20.485 -9.529 -0.543 1.00 73.94 90 PRO A N 1
ATOM 748 C CA . PRO A 1 90 ? -20.527 -10.760 0.226 1.00 73.94 90 PRO A CA 1
ATOM 749 C C . PRO A 1 90 ? -19.697 -11.817 -0.503 1.00 73.94 90 PRO A C 1
ATOM 751 O O . PRO A 1 90 ? -20.075 -12.298 -1.569 1.00 73.94 90 PRO A O 1
ATOM 754 N N . TYR A 1 91 ? -18.552 -12.173 0.070 1.00 70.69 91 TYR A N 1
ATOM 755 C CA . TYR A 1 91 ? -17.855 -13.391 -0.317 1.00 70.69 91 TYR A CA 1
ATOM 756 C C . TYR A 1 91 ? -18.478 -14.556 0.436 1.00 70.69 91 TYR A C 1
ATOM 758 O O . TYR A 1 91 ? -18.722 -14.458 1.642 1.00 70.69 91 TYR A O 1
ATOM 766 N N . GLU A 1 92 ? -18.735 -15.658 -0.268 1.00 73.62 92 GLU A N 1
ATOM 767 C CA . GLU A 1 92 ? -19.100 -16.889 0.420 1.00 73.62 92 GLU A CA 1
ATOM 768 C C . GLU A 1 92 ? -17.973 -17.251 1.398 1.00 73.62 92 GLU A C 1
ATOM 770 O O . GLU A 1 92 ? -16.793 -17.172 1.028 1.00 73.62 92 GLU A O 1
ATOM 775 N N . PRO A 1 93 ? -18.300 -17.582 2.661 1.00 76.12 93 PRO A N 1
ATOM 776 C CA . PRO A 1 93 ? -17.294 -18.039 3.600 1.00 76.12 93 PRO A CA 1
ATOM 777 C C . PRO A 1 93 ? -16.580 -19.234 2.977 1.00 76.12 93 PRO A C 1
ATOM 779 O O . PRO A 1 93 ? -17.220 -20.148 2.457 1.00 76.12 93 PRO A O 1
ATOM 782 N N . ILE A 1 94 ? -15.249 -19.205 3.011 1.00 69.75 94 ILE A N 1
ATOM 783 C CA . ILE A 1 94 ? -14.430 -20.310 2.524 1.00 69.75 94 ILE A CA 1
ATOM 784 C C . ILE A 1 94 ? -14.830 -21.511 3.379 1.00 69.75 94 ILE A C 1
ATOM 786 O O . ILE A 1 94 ? -14.566 -21.508 4.581 1.00 69.75 94 ILE A O 1
ATOM 790 N N . SER A 1 95 ? -15.560 -22.461 2.791 1.00 68.44 95 SER A N 1
ATOM 791 C CA . SER A 1 95 ? -16.088 -23.629 3.493 1.00 68.44 95 SER A CA 1
ATOM 792 C C . SER A 1 95 ? -14.951 -24.309 4.255 1.00 68.44 95 SER A C 1
ATOM 794 O O . SER A 1 95 ? -13.978 -24.744 3.635 1.00 68.44 95 SER A O 1
ATOM 796 N N . SER A 1 96 ? -15.064 -24.313 5.584 1.00 60.22 96 SER A N 1
ATOM 797 C CA . SER A 1 96 ? -14.106 -24.879 6.540 1.00 60.22 96 SER A CA 1
ATOM 798 C C . SER A 1 96 ? -14.212 -26.391 6.642 1.00 60.22 96 SER A C 1
ATOM 800 O O . SER A 1 96 ? -15.372 -26.858 6.723 1.00 60.22 96 SER A O 1
#

Foldseek 3Di:
DDDPVVVVVVVVVVVVVVVVVVVVVVVPPPDPPPDPVDPDDPDDDPDDLCRVCVPQDPQRSVLVCLCPPPDPVSRDDPVVSCPRVVVVDDDDPPDD

Radius of gyration: 29.35 Å; chains: 1; bounding box: 74×39×59 Å